Protein AF-A0AAV0DIS4-F1 (afdb_monomer)

Radius of gyration: 46.46 Å; Cα contacts (8 Å, |Δi|>4): 15; chains: 1; bounding box: 71×29×139 Å

pLDDT: mean 79.32, std 13.21, range [50.38, 96.12]

Sequence (113 aa):
MDAKSDDESDEDEDEDDMEALLAELGQIKKERADEKMRKERKQLEEDLKAKEAELLRGNPLINQPTSFNVKRRWDDDVVFKNQTRGETKAQKRFINDTIRNDFHRKFLHKYMK

Mean predicted aligned error: 18.57 Å

InterPro domains:
  IPR006973 Pre-mRNA-splicing factor Cwf15/Cwc15 [PF04889] (2-113)
  IPR006973 Pre-mRNA-splicing factor Cwf15/Cwc15 [PTHR12718] (2-113)

Structure (mmCIF, N/CA/C/O backbone):
data_AF-A0AAV0DIS4-F1
#
_entry.id   AF-A0AAV0DIS4-F1
#
loop_
_atom_site.group_PDB
_atom_site.id
_atom_site.type_symbol
_atom_site.label_atom_id
_atom_site.label_alt_id
_atom_site.label_comp_id
_atom_site.label_asym_id
_atom_site.label_entity_id
_atom_site.label_seq_id
_atom_site.pdbx_PDB_ins_code
_atom_site.Cartn_x
_atom_site.Cartn_y
_atom_site.Cartn_z
_atom_site.occupancy
_atom_site.B_iso_or_equiv
_atom_site.auth_seq_id
_atom_site.auth_comp_id
_atom_site.auth_asym_id
_atom_site.auth_atom_id
_atom_site.pdbx_PDB_model_num
ATOM 1 N N . MET A 1 1 ? -21.571 -9.384 113.617 1.00 50.53 1 MET A N 1
ATOM 2 C CA . MET A 1 1 ? -22.719 -8.775 112.930 1.00 50.53 1 MET A CA 1
ATOM 3 C C . MET A 1 1 ? -22.212 -8.233 111.608 1.00 50.53 1 MET A C 1
ATOM 5 O O . MET A 1 1 ? -21.114 -7.689 111.611 1.00 50.53 1 MET A O 1
ATOM 9 N N . ASP A 1 2 ? -23.018 -8.437 110.561 1.00 52.31 2 ASP A N 1
ATOM 10 C CA . ASP A 1 2 ? -23.012 -7.752 109.255 1.00 52.31 2 ASP A CA 1
ATOM 11 C C . ASP A 1 2 ? -21.930 -8.163 108.233 1.00 52.31 2 ASP A C 1
ATOM 13 O O . ASP A 1 2 ? -20.763 -8.282 108.580 1.00 52.31 2 ASP A O 1
ATOM 17 N N . ALA A 1 3 ? -22.202 -8.360 106.937 1.00 53.25 3 ALA A N 1
ATOM 18 C CA . ALA A 1 3 ? -23.437 -8.443 106.144 1.00 53.25 3 ALA A CA 1
ATOM 19 C C . ALA A 1 3 ? -23.056 -8.763 104.677 1.00 53.25 3 ALA A C 1
ATOM 21 O O . ALA A 1 3 ? -22.024 -8.266 104.243 1.00 53.25 3 ALA A O 1
ATOM 22 N N . LYS A 1 4 ? -23.965 -9.443 103.941 1.00 57.25 4 LYS A N 1
ATOM 23 C CA . LYS A 1 4 ? -24.217 -9.371 102.470 1.00 57.25 4 LYS A CA 1
ATOM 24 C C . LYS A 1 4 ? -23.034 -9.770 101.547 1.00 57.25 4 LYS A C 1
ATOM 26 O O . LYS A 1 4 ? -21.896 -9.437 101.802 1.00 57.25 4 LYS A O 1
ATOM 31 N N . SER A 1 5 ? -23.185 -10.443 100.416 1.00 50.38 5 SER A N 1
ATOM 32 C CA . SER A 1 5 ? -24.290 -10.541 99.473 1.00 50.38 5 SER A CA 1
ATOM 33 C C . SER A 1 5 ? -24.030 -11.796 98.646 1.00 50.38 5 SER A C 1
ATOM 35 O O . SER A 1 5 ? -23.020 -11.868 97.954 1.00 50.38 5 SER A O 1
ATOM 37 N N . ASP A 1 6 ? -24.913 -12.771 98.789 1.00 56.56 6 ASP A N 1
ATOM 38 C CA . ASP A 1 6 ? -25.074 -13.886 97.867 1.00 56.56 6 ASP A CA 1
ATOM 39 C C . ASP A 1 6 ? -25.966 -13.326 96.754 1.00 56.56 6 ASP A C 1
ATOM 41 O O . ASP A 1 6 ? -27.148 -13.073 96.985 1.00 56.56 6 ASP A O 1
ATOM 45 N N . ASP A 1 7 ? -25.354 -12.927 95.640 1.00 57.25 7 ASP A N 1
ATOM 46 C CA . ASP A 1 7 ? -26.048 -12.514 94.414 1.00 57.25 7 ASP A CA 1
ATOM 47 C C . ASP A 1 7 ? -25.808 -13.614 93.380 1.00 57.25 7 ASP A C 1
ATOM 49 O O . ASP A 1 7 ? -25.120 -13.433 92.379 1.00 57.25 7 ASP A O 1
ATOM 53 N N . GLU A 1 8 ? -26.311 -14.807 93.694 1.00 58.38 8 GLU A N 1
ATOM 54 C CA . GLU A 1 8 ? -26.629 -15.792 92.670 1.00 58.38 8 GLU A CA 1
ATOM 55 C C . GLU A 1 8 ? -27.875 -15.245 91.966 1.00 58.38 8 GLU A C 1
ATOM 57 O O . GLU A 1 8 ? -29.008 -15.475 92.390 1.00 58.38 8 GLU A O 1
ATOM 62 N N . SER A 1 9 ? -27.647 -14.393 90.961 1.00 54.88 9 SER A N 1
ATOM 63 C CA . SER A 1 9 ? -28.671 -14.074 89.971 1.00 54.88 9 SER A CA 1
ATOM 64 C C . SER A 1 9 ? -29.002 -15.380 89.259 1.00 54.88 9 SER A C 1
ATOM 66 O O . SER A 1 9 ? -28.299 -15.787 88.336 1.00 54.88 9 SER A O 1
ATOM 68 N N . ASP A 1 10 ? -30.031 -16.048 89.771 1.00 55.88 10 ASP A N 1
ATOM 69 C CA . ASP A 1 10 ? -30.795 -17.082 89.087 1.00 55.88 10 ASP A CA 1
ATOM 70 C C . ASP A 1 10 ? -31.329 -16.422 87.809 1.00 55.88 10 ASP A C 1
ATOM 72 O O . ASP A 1 10 ? -32.329 -15.698 87.810 1.00 55.88 10 ASP A O 1
ATOM 76 N N . GLU A 1 11 ? -30.563 -16.553 86.726 1.00 58.28 11 GLU A N 1
ATOM 77 C CA . GLU A 1 11 ? -31.024 -16.302 85.366 1.00 58.28 11 GLU A CA 1
ATOM 78 C C . GLU A 1 11 ? -32.014 -17.422 85.026 1.00 58.28 11 GLU A C 1
ATOM 80 O O . GLU A 1 11 ? -31.718 -18.331 84.253 1.00 58.28 11 GLU A O 1
ATOM 85 N N . ASP A 1 12 ? -33.198 -17.353 85.640 1.00 57.91 12 ASP A N 1
ATOM 86 C CA . ASP A 1 12 ? -34.408 -18.027 85.179 1.00 57.91 12 ASP A CA 1
ATOM 87 C C . ASP A 1 12 ? -34.817 -17.358 83.855 1.00 57.91 12 ASP A C 1
ATOM 89 O O . ASP A 1 12 ? -35.735 -16.542 83.770 1.00 57.91 12 ASP A O 1
ATOM 93 N N . GLU A 1 13 ? -34.030 -17.623 82.813 1.00 56.28 13 GLU A N 1
ATOM 94 C CA . GLU A 1 13 ? -34.373 -17.335 81.430 1.00 56.28 13 GLU A CA 1
ATOM 95 C C . GLU A 1 13 ? -35.464 -18.347 81.061 1.00 56.28 13 GLU A C 1
ATOM 97 O O . GLU A 1 13 ? -35.176 -19.515 80.792 1.00 56.28 13 GLU A O 1
ATOM 102 N N . ASP A 1 14 ? -36.727 -17.919 81.168 1.00 58.31 14 ASP A N 1
ATOM 103 C CA . ASP A 1 14 ? -37.906 -18.742 80.899 1.00 58.31 14 ASP A CA 1
ATOM 104 C C . ASP A 1 14 ? -37.713 -19.502 79.571 1.00 58.31 14 ASP A C 1
ATOM 106 O O . ASP A 1 14 ? -37.594 -18.910 78.497 1.00 58.31 14 ASP A O 1
ATOM 110 N N . GLU A 1 15 ? -37.649 -20.834 79.641 1.00 59.38 15 GLU A N 1
ATOM 111 C CA . GLU A 1 15 ? -37.301 -21.726 78.520 1.00 59.38 15 GLU A CA 1
ATOM 112 C C . GLU A 1 15 ? -38.234 -21.522 77.299 1.00 59.38 15 GLU A C 1
ATOM 114 O O . GLU A 1 15 ? -37.820 -21.674 76.145 1.00 59.38 15 GLU A O 1
ATOM 119 N N . ASP A 1 16 ? -39.464 -21.054 77.550 1.00 62.47 16 ASP A N 1
ATOM 120 C CA . ASP A 1 16 ? -40.460 -20.657 76.547 1.00 62.47 16 ASP A CA 1
ATOM 121 C C . ASP A 1 16 ? -40.075 -19.371 75.770 1.00 62.47 16 ASP A C 1
ATOM 123 O O . ASP A 1 16 ? -40.326 -19.278 74.561 1.00 62.47 16 ASP A O 1
ATOM 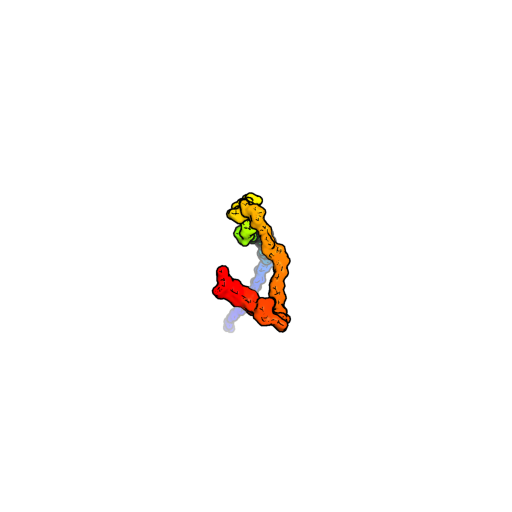127 N N . ASP A 1 17 ? -39.428 -18.389 76.411 1.00 64.31 17 ASP A N 1
ATOM 128 C CA . ASP A 1 17 ? -38.995 -17.132 75.776 1.00 64.31 17 ASP A CA 1
ATOM 129 C C . ASP A 1 17 ? -37.770 -17.356 74.864 1.00 64.31 17 ASP A C 1
ATOM 131 O O . ASP A 1 17 ? -37.665 -16.770 73.776 1.00 64.31 17 ASP A O 1
ATOM 135 N N . MET A 1 18 ? -36.870 -18.269 75.247 1.00 70.44 18 MET A N 1
ATOM 136 C CA . MET A 1 18 ? -35.720 -18.674 74.429 1.00 70.44 18 MET A CA 1
ATOM 137 C C . MET A 1 18 ? -36.160 -19.422 73.157 1.00 70.44 18 MET A C 1
ATOM 139 O O . MET A 1 18 ? -35.625 -19.189 72.062 1.00 70.44 18 MET A O 1
ATOM 143 N N . GLU A 1 19 ? -37.159 -20.302 73.269 1.00 74.31 19 GLU A N 1
ATOM 144 C CA . GLU A 1 19 ? -37.691 -21.061 72.135 1.00 74.31 19 GLU A CA 1
ATOM 145 C C . GLU A 1 19 ? -38.462 -20.162 71.151 1.00 74.31 19 GLU A C 1
ATOM 147 O O . GLU A 1 19 ? -38.295 -20.286 69.927 1.00 74.31 19 GLU A O 1
ATOM 152 N N . ALA A 1 20 ? -39.213 -19.177 71.658 1.00 77.69 20 ALA A N 1
ATOM 153 C CA . ALA A 1 20 ? -39.877 -18.166 70.836 1.00 77.69 20 ALA A CA 1
ATOM 154 C C . ALA A 1 20 ? -38.876 -17.350 69.993 1.00 77.69 20 ALA A C 1
ATOM 156 O O . ALA A 1 20 ? -39.073 -17.164 68.784 1.00 77.69 20 ALA A O 1
ATOM 157 N N . LEU A 1 21 ? -37.754 -16.934 70.591 1.00 75.12 21 LEU A N 1
ATOM 158 C CA . LEU A 1 21 ? -36.714 -16.153 69.916 1.00 75.12 21 LEU A CA 1
ATOM 159 C C . LEU A 1 21 ? -35.981 -16.959 68.822 1.00 75.12 21 LEU A C 1
ATOM 161 O O . LEU A 1 21 ? -35.663 -16.434 67.746 1.00 75.12 21 LEU A O 1
ATOM 165 N N . LEU A 1 22 ? -35.737 -18.254 69.052 1.00 80.62 22 LEU A N 1
ATOM 166 C CA . LEU A 1 22 ? -35.131 -19.155 68.062 1.00 80.62 22 LEU A CA 1
ATOM 167 C C . LEU A 1 22 ? -36.058 -19.409 66.862 1.00 80.62 22 LEU A C 1
ATOM 169 O O . LEU A 1 22 ? -35.584 -19.452 65.717 1.00 80.62 22 LEU A O 1
ATOM 173 N N . ALA A 1 23 ? -37.367 -19.530 67.094 1.00 81.81 23 ALA A N 1
ATOM 174 C CA . ALA A 1 23 ? -38.364 -19.690 66.037 1.00 81.81 23 ALA A CA 1
ATOM 175 C C . ALA A 1 23 ? -38.481 -18.434 65.154 1.00 81.81 23 ALA A C 1
ATOM 177 O O . ALA A 1 23 ? -38.515 -18.544 63.920 1.00 81.81 23 ALA A O 1
ATOM 178 N N . GLU A 1 24 ? -38.463 -17.243 65.759 1.00 79.75 24 GLU A N 1
ATOM 179 C CA . GLU A 1 24 ? -38.484 -15.966 65.038 1.00 79.75 24 GLU A CA 1
ATOM 180 C C . GLU A 1 24 ? -37.207 -15.770 64.200 1.00 79.75 24 GLU A C 1
ATOM 182 O O . GLU A 1 24 ? -37.275 -15.473 63.002 1.00 79.75 24 GLU A O 1
ATOM 187 N N . LEU A 1 25 ? -36.026 -16.060 64.762 1.00 82.06 25 LEU A N 1
ATOM 188 C CA . LEU A 1 25 ? -34.761 -16.050 64.013 1.00 82.06 25 LEU A CA 1
ATOM 189 C C . LEU A 1 25 ? -34.762 -17.041 62.841 1.00 82.06 25 LEU A C 1
ATOM 191 O O . LEU A 1 25 ? -34.176 -16.758 61.788 1.00 82.06 25 LEU A O 1
ATOM 195 N N . GLY A 1 26 ? -35.406 -18.198 63.006 1.00 80.06 26 GLY A N 1
ATOM 196 C CA . GLY A 1 26 ? -35.599 -19.184 61.946 1.00 80.06 26 GLY A CA 1
ATOM 197 C C . GLY A 1 26 ? -36.441 -18.643 60.788 1.00 80.06 26 GLY A C 1
ATOM 198 O O . GLY A 1 26 ? -36.053 -18.789 59.623 1.00 80.06 26 GLY A O 1
ATOM 199 N N . GLN A 1 27 ? -37.549 -17.963 61.092 1.00 80.94 27 GLN A N 1
ATOM 200 C CA . GLN A 1 27 ? -38.394 -17.316 60.083 1.00 80.94 27 GLN A CA 1
ATOM 201 C C . GLN A 1 27 ? -37.651 -16.190 59.354 1.00 80.94 27 GLN A C 1
ATOM 203 O O . GLN A 1 27 ? -37.626 -16.183 58.122 1.00 80.94 27 GLN A O 1
ATOM 208 N N . ILE A 1 28 ? -36.945 -15.321 60.086 1.00 82.25 28 ILE A N 1
ATOM 209 C CA . ILE A 1 28 ? -36.161 -14.216 59.509 1.00 82.25 28 ILE A CA 1
ATOM 210 C C . ILE A 1 28 ? -35.054 -14.743 58.583 1.00 82.25 28 ILE A C 1
ATOM 212 O O . ILE A 1 28 ? -34.820 -14.200 57.499 1.00 82.25 28 ILE A O 1
ATOM 216 N N . LYS A 1 29 ? -34.354 -15.816 58.977 1.00 84.44 29 LYS A N 1
ATOM 217 C CA . LYS A 1 29 ? -33.315 -16.438 58.138 1.00 84.44 29 LYS A CA 1
ATOM 218 C C . LYS A 1 29 ? -33.896 -17.027 56.855 1.00 84.44 29 LYS A C 1
ATOM 220 O O . LYS A 1 29 ? -33.273 -16.886 55.802 1.00 84.44 29 LYS A O 1
ATOM 225 N N . LYS A 1 30 ? -35.069 -17.661 56.931 1.00 87.56 30 LYS A N 1
ATOM 226 C CA . LYS A 1 30 ? -35.749 -18.249 55.772 1.00 87.56 30 LYS A CA 1
ATOM 227 C C . LYS A 1 30 ? -36.212 -17.174 54.787 1.00 87.56 30 LYS A C 1
ATOM 229 O O . LYS A 1 30 ? -35.890 -17.260 53.606 1.00 87.56 30 LYS A O 1
ATOM 234 N N . GLU A 1 31 ? -36.866 -16.124 55.277 1.00 83.88 31 GLU A N 1
ATOM 235 C CA . GLU A 1 31 ? -37.326 -15.008 54.444 1.00 83.88 31 GLU A CA 1
ATOM 236 C C . GLU A 1 31 ? -36.154 -14.291 53.754 1.00 83.88 31 GLU A C 1
ATOM 238 O O . GLU A 1 31 ? -36.178 -14.043 52.545 1.00 83.88 31 GLU A O 1
ATOM 243 N N . ARG A 1 32 ? -35.065 -14.041 54.492 1.00 83.69 32 ARG A N 1
ATOM 244 C CA . ARG A 1 32 ? -33.858 -13.409 53.944 1.00 83.69 32 ARG A CA 1
ATOM 245 C C . ARG A 1 32 ? -33.155 -14.287 52.903 1.00 83.69 32 ARG A C 1
ATOM 247 O O . ARG A 1 32 ? -32.580 -13.752 51.953 1.00 83.69 32 ARG A O 1
ATOM 254 N N . ALA A 1 33 ? -33.177 -15.611 53.062 1.00 86.12 33 ALA A N 1
ATOM 255 C CA . ALA A 1 33 ? -32.621 -16.536 52.075 1.00 86.12 33 ALA A CA 1
ATOM 256 C C . ALA A 1 33 ? -33.418 -16.503 50.759 1.00 86.12 33 ALA A C 1
ATOM 258 O O . ALA A 1 33 ? -32.818 -16.409 49.685 1.00 86.12 33 ALA A O 1
ATOM 259 N N . ASP A 1 34 ? -34.750 -16.487 50.840 1.00 84.75 34 ASP A N 1
ATOM 260 C CA . ASP A 1 34 ? -35.632 -16.423 49.671 1.00 84.75 34 ASP A CA 1
ATOM 261 C C . ASP A 1 34 ? -35.516 -15.077 48.936 1.00 84.75 34 ASP A C 1
ATOM 263 O O . ASP A 1 34 ? -35.432 -15.026 47.701 1.00 84.75 34 ASP A O 1
ATOM 267 N N . GLU A 1 35 ? -35.432 -13.966 49.674 1.00 84.94 35 GLU A N 1
ATOM 268 C CA . GLU A 1 35 ? -35.235 -12.644 49.079 1.00 84.94 35 GLU A CA 1
ATOM 269 C C . GLU A 1 35 ? -33.858 -12.514 48.410 1.00 84.94 35 GLU A C 1
ATOM 271 O O . GLU A 1 35 ? -33.757 -11.993 47.291 1.00 84.94 35 GLU A O 1
ATOM 276 N N . LYS A 1 36 ? -32.805 -13.043 49.048 1.00 87.69 36 LYS A N 1
ATOM 277 C CA . LYS A 1 36 ? -31.450 -13.074 48.486 1.00 87.69 36 LYS A CA 1
ATOM 278 C C . LYS A 1 36 ? -31.406 -13.885 47.191 1.00 87.69 36 LYS A C 1
ATOM 280 O O . LYS A 1 36 ? -30.913 -13.370 46.191 1.00 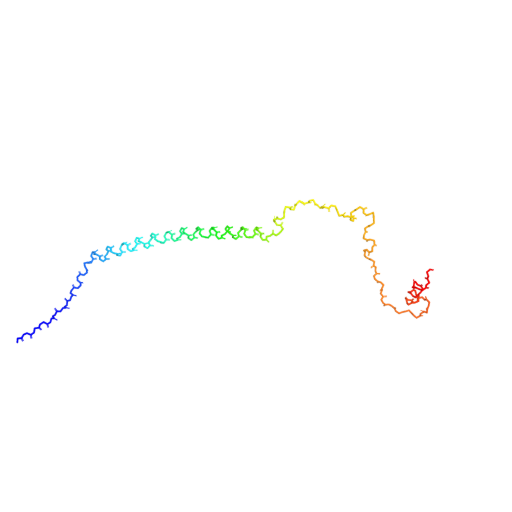87.69 36 LYS A O 1
ATOM 285 N N . MET A 1 37 ? -32.009 -15.073 47.164 1.00 83.44 37 MET A N 1
ATOM 286 C CA . MET A 1 37 ? -32.125 -15.901 45.955 1.00 83.44 37 MET A CA 1
ATOM 287 C C . MET A 1 37 ? -32.848 -15.162 44.820 1.00 83.44 37 MET A C 1
ATOM 289 O O . MET A 1 37 ? -32.415 -15.178 43.665 1.00 83.44 37 MET A O 1
ATOM 293 N N . ARG A 1 38 ? -33.939 -14.451 45.135 1.00 86.50 38 ARG A N 1
ATOM 294 C CA . ARG A 1 38 ? -34.680 -13.663 44.139 1.00 86.50 38 ARG A CA 1
ATOM 295 C C . ARG A 1 38 ? -33.857 -12.490 43.604 1.00 86.50 38 ARG A C 1
ATOM 297 O O . ARG A 1 38 ? -33.958 -12.173 42.417 1.00 86.50 38 ARG A O 1
ATOM 304 N N . LYS A 1 39 ? -33.072 -11.836 44.461 1.00 88.62 39 LYS A N 1
ATOM 305 C CA . LYS A 1 39 ? -32.206 -10.710 44.091 1.00 88.62 39 LYS A CA 1
ATOM 306 C C . LYS A 1 39 ? -31.011 -11.164 43.256 1.00 88.62 39 LYS A C 1
ATOM 308 O O . LYS A 1 39 ? -30.747 -10.546 42.232 1.00 88.62 39 LYS A O 1
ATOM 313 N N . GLU A 1 40 ? -30.358 -12.260 43.632 1.00 89.31 40 GLU A N 1
ATOM 314 C CA . GLU A 1 40 ? -29.245 -12.848 42.876 1.00 89.31 40 GLU A CA 1
ATOM 315 C C . GLU A 1 40 ? -29.684 -13.264 41.470 1.00 89.31 40 GLU A C 1
ATOM 317 O O . GLU A 1 40 ? -28.997 -12.961 40.498 1.00 89.31 40 GLU A O 1
ATOM 322 N N . ARG A 1 41 ? -30.879 -13.856 41.328 1.00 86.38 41 ARG A N 1
ATOM 323 C CA . ARG A 1 41 ? -31.425 -14.199 40.007 1.00 86.38 41 ARG A CA 1
ATOM 324 C C . ARG A 1 41 ? -31.631 -12.969 39.119 1.00 86.38 41 ARG A C 1
ATOM 326 O O . ARG A 1 41 ? -31.327 -13.024 37.933 1.00 86.38 41 ARG A O 1
ATOM 333 N N . LYS A 1 42 ? -32.141 -11.870 39.687 1.00 89.56 42 LYS A N 1
ATOM 334 C CA . LYS A 1 42 ? -32.332 -10.605 38.959 1.00 89.56 42 LYS A CA 1
ATOM 335 C C . LYS A 1 42 ? -31.002 -9.958 38.575 1.00 89.56 42 LYS A C 1
ATOM 337 O O . LYS A 1 42 ? -30.858 -9.530 37.440 1.00 89.56 42 LYS A O 1
ATOM 342 N N . GLN A 1 43 ? -30.031 -9.934 39.488 1.00 90.69 43 GLN A N 1
ATOM 343 C CA . GLN A 1 43 ? -28.696 -9.396 39.209 1.00 90.69 43 GLN A CA 1
ATOM 344 C C . GLN A 1 43 ? -27.992 -10.185 38.106 1.00 90.69 43 GLN A C 1
ATOM 346 O O . GLN A 1 43 ? -27.432 -9.589 37.196 1.00 90.69 43 GLN A O 1
ATOM 351 N N . LEU A 1 44 ? -28.092 -11.517 38.127 1.00 89.81 44 LEU A N 1
ATOM 352 C CA . LEU A 1 44 ? -27.535 -12.354 37.068 1.00 89.81 44 LEU A CA 1
ATOM 353 C C . LEU A 1 44 ? -28.162 -12.031 35.701 1.00 89.81 44 LEU A C 1
ATOM 355 O O . LEU A 1 44 ? -27.455 -11.964 34.700 1.00 89.81 44 LEU A O 1
ATOM 359 N N . GLU A 1 45 ? -29.480 -11.829 35.651 1.00 89.44 45 GLU A N 1
ATOM 360 C CA . GLU A 1 45 ? -30.193 -11.465 34.422 1.00 89.44 45 GLU A CA 1
ATOM 361 C C . GLU A 1 45 ? -29.775 -10.078 33.905 1.00 89.44 45 GLU A C 1
ATOM 363 O O . GLU A 1 45 ? -29.515 -9.915 32.712 1.00 89.44 45 GLU A O 1
ATOM 368 N N . GLU A 1 46 ? -29.645 -9.096 34.799 1.00 89.88 46 GLU A N 1
ATOM 369 C CA . GLU A 1 46 ? -29.155 -7.752 34.473 1.00 89.88 46 GLU A CA 1
ATOM 370 C C . GLU A 1 46 ? -27.706 -7.782 33.962 1.00 89.88 46 GLU A C 1
ATOM 372 O O . GLU A 1 46 ? -27.411 -7.180 32.927 1.00 89.88 46 GLU A O 1
ATOM 377 N N . ASP A 1 47 ? -26.826 -8.545 34.614 1.00 89.06 47 ASP A N 1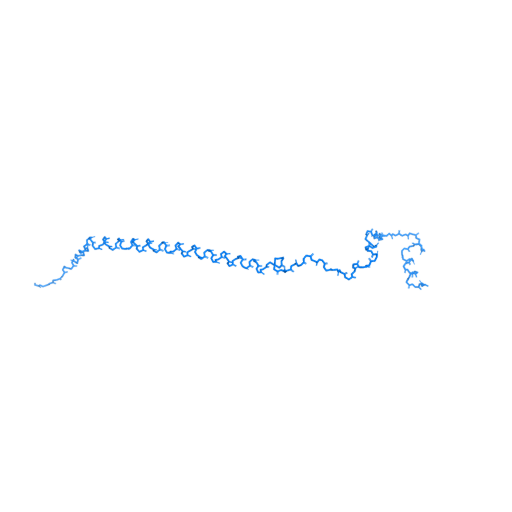
ATOM 378 C CA . ASP A 1 47 ? -25.425 -8.714 34.220 1.00 89.06 47 ASP A CA 1
ATOM 379 C C . ASP A 1 47 ? -25.288 -9.409 32.861 1.00 89.06 47 ASP A C 1
ATOM 381 O O . ASP A 1 47 ? -24.445 -9.033 32.042 1.00 89.06 47 ASP A O 1
ATOM 385 N N . LEU A 1 48 ? -26.107 -10.432 32.595 1.00 85.12 48 LEU A N 1
ATOM 386 C CA . LEU A 1 48 ? -26.130 -11.113 31.300 1.00 85.12 48 LEU A CA 1
ATOM 387 C C . LEU A 1 48 ? -26.607 -10.173 30.194 1.00 85.12 48 LEU A C 1
ATOM 389 O O . LEU A 1 48 ? -25.978 -10.105 29.137 1.00 85.12 48 LE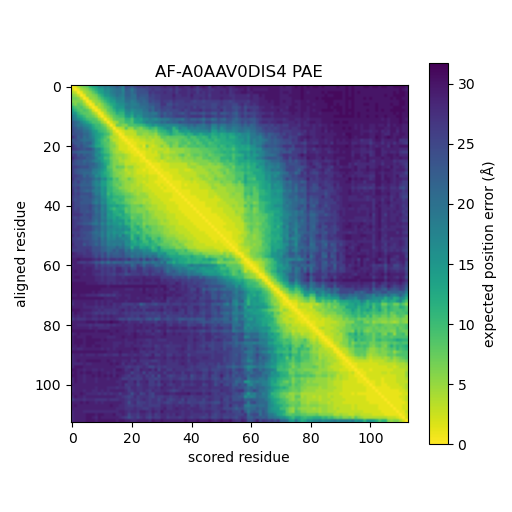U A O 1
ATOM 393 N N . LYS A 1 49 ? -27.658 -9.394 30.456 1.00 88.06 49 LYS A N 1
ATOM 394 C CA . LYS A 1 49 ? -28.177 -8.403 29.510 1.00 88.06 49 LYS A CA 1
ATOM 395 C C . LYS A 1 49 ? -27.176 -7.277 29.246 1.00 88.06 49 LYS A C 1
ATOM 397 O O . LYS A 1 49 ? -27.040 -6.829 28.108 1.00 88.06 49 LYS A O 1
ATOM 402 N N . ALA A 1 50 ? -26.447 -6.832 30.269 1.00 87.81 50 ALA A N 1
ATOM 403 C CA . ALA A 1 50 ? -25.386 -5.840 30.124 1.00 87.81 50 ALA A CA 1
ATOM 404 C C . ALA A 1 50 ? -24.230 -6.374 29.263 1.00 87.81 50 ALA A C 1
ATOM 406 O O . ALA A 1 50 ? -23.796 -5.6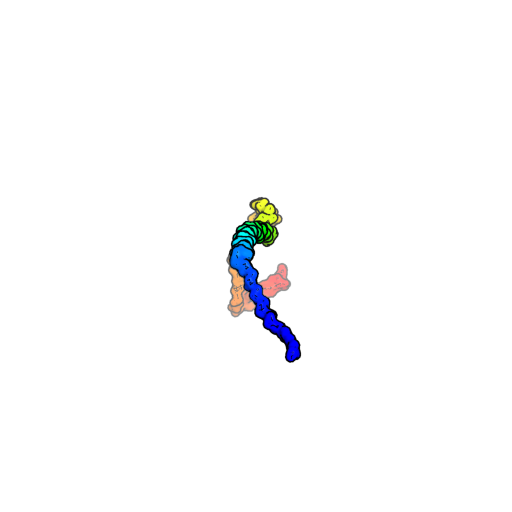92 28.333 1.00 87.81 50 ALA A O 1
ATOM 407 N N . LYS A 1 51 ? -23.792 -7.618 29.505 1.00 84.50 51 LYS A N 1
ATOM 408 C CA . LYS A 1 51 ? -22.768 -8.293 28.689 1.00 84.50 51 LYS A CA 1
ATOM 409 C C . LYS A 1 51 ? -23.207 -8.467 27.239 1.00 84.50 51 LYS A C 1
ATOM 411 O O . LYS A 1 51 ? -22.402 -8.262 26.335 1.00 84.50 51 LYS A O 1
ATOM 416 N N . GLU A 1 52 ? -24.469 -8.818 27.000 1.00 81.94 52 GLU A N 1
ATOM 417 C CA . GLU A 1 52 ? -25.019 -8.934 25.647 1.00 81.94 52 GLU A CA 1
ATOM 418 C C . GLU A 1 52 ? -25.033 -7.577 24.928 1.00 81.94 52 GLU A C 1
ATOM 420 O O . GLU A 1 52 ? -24.593 -7.480 23.783 1.00 81.94 52 GLU A O 1
ATOM 425 N N . ALA A 1 53 ? -25.461 -6.510 25.609 1.00 82.00 53 ALA A N 1
ATOM 426 C CA . ALA A 1 53 ? -25.459 -5.160 25.052 1.00 82.00 53 ALA A CA 1
ATOM 427 C C . ALA A 1 53 ? -24.039 -4.650 24.750 1.00 82.00 53 ALA A C 1
ATOM 429 O O . ALA A 1 53 ? -23.823 -3.993 23.729 1.00 82.00 53 ALA A O 1
ATOM 430 N N . GLU A 1 54 ? -23.061 -4.960 25.604 1.00 80.31 54 GLU A N 1
ATOM 431 C CA . GLU A 1 54 ? -21.655 -4.615 25.386 1.00 80.31 54 GLU A CA 1
ATOM 432 C C . GLU A 1 54 ? -21.045 -5.407 24.224 1.00 80.31 54 GLU A C 1
ATOM 434 O O . GLU A 1 54 ? -20.392 -4.818 23.361 1.00 80.31 54 GLU A O 1
ATOM 439 N N . LEU A 1 55 ? -21.318 -6.712 24.142 1.00 75.69 55 LEU A N 1
ATOM 440 C CA . LEU A 1 55 ? -20.893 -7.561 23.028 1.00 75.69 55 LEU A CA 1
ATOM 441 C C . LEU A 1 55 ? -21.477 -7.065 21.701 1.00 75.69 55 LEU A C 1
ATOM 443 O O . LEU A 1 55 ? -20.762 -6.972 20.699 1.00 75.69 55 LEU A O 1
ATOM 447 N N . LEU A 1 56 ? -22.763 -6.707 21.706 1.00 72.75 56 LEU A N 1
ATOM 448 C CA . LEU A 1 56 ? -23.432 -6.156 20.541 1.00 72.75 56 LEU A CA 1
ATOM 449 C C . LEU A 1 56 ? -22.809 -4.813 20.161 1.00 72.75 56 LEU A C 1
ATOM 451 O O . LEU A 1 56 ? -22.459 -4.634 19.003 1.00 72.75 56 LEU A O 1
ATOM 455 N N . ARG A 1 57 ? -22.570 -3.903 21.118 1.00 74.75 57 ARG A N 1
ATOM 456 C CA . ARG A 1 57 ? -21.951 -2.581 20.891 1.00 74.75 57 ARG A CA 1
ATOM 457 C C . ARG A 1 57 ? -20.500 -2.662 20.393 1.00 74.75 57 ARG A C 1
ATOM 459 O O . ARG A 1 57 ? -20.097 -1.859 19.552 1.00 74.75 57 ARG A O 1
ATOM 466 N N . GLY A 1 58 ? -19.725 -3.607 20.915 1.00 72.81 58 GLY A N 1
ATOM 467 C CA . GLY A 1 58 ? -18.293 -3.748 20.660 1.00 72.81 58 GLY A CA 1
ATOM 468 C C . GLY A 1 58 ? -17.939 -4.457 19.353 1.00 72.81 58 GLY A C 1
ATOM 469 O O . GLY A 1 58 ? -16.786 -4.384 18.938 1.00 72.81 58 GLY A O 1
ATOM 470 N N . ASN A 1 59 ? -18.894 -5.120 18.687 1.00 69.38 59 ASN A N 1
ATOM 471 C CA . ASN A 1 59 ? -18.630 -5.845 17.447 1.00 69.38 59 ASN A CA 1
ATOM 472 C C . ASN A 1 59 ? -18.895 -4.971 16.198 1.00 69.38 59 ASN A C 1
ATOM 474 O O . ASN A 1 59 ? -20.047 -4.837 15.765 1.00 69.38 59 ASN A O 1
ATOM 478 N N . PRO A 1 60 ? -17.851 -4.411 15.554 1.00 70.31 60 PRO A N 1
ATOM 479 C CA . PRO A 1 60 ? -18.010 -3.583 14.359 1.00 70.31 60 PRO A CA 1
ATOM 480 C C . PRO A 1 60 ? -18.534 -4.366 13.145 1.00 70.31 60 PRO A C 1
ATOM 482 O O . PRO A 1 60 ? -19.005 -3.746 12.196 1.00 70.31 60 PRO A O 1
ATOM 485 N N . LEU A 1 61 ? -18.476 -5.704 13.161 1.00 63.44 61 LEU A N 1
ATOM 486 C CA . LEU A 1 61 ? -19.021 -6.559 12.103 1.00 63.44 61 LEU A CA 1
ATOM 487 C C . LEU A 1 61 ? -20.555 -6.654 12.163 1.00 63.44 61 LEU A C 1
ATOM 489 O O . LEU A 1 61 ? -21.190 -6.834 11.129 1.00 63.44 61 LEU A O 1
ATOM 493 N N . ILE A 1 62 ? -21.139 -6.533 13.361 1.00 65.50 62 ILE A N 1
ATOM 494 C CA . ILE A 1 62 ? -22.589 -6.641 13.593 1.00 65.50 62 ILE A CA 1
ATOM 495 C C . ILE A 1 62 ? -23.259 -5.257 13.588 1.00 65.50 62 ILE A C 1
ATOM 497 O O . ILE A 1 62 ? -24.370 -5.117 13.087 1.00 65.50 62 ILE A O 1
ATOM 501 N N . ASN A 1 63 ? -22.578 -4.219 14.087 1.00 58.56 63 ASN A N 1
ATOM 502 C CA . ASN A 1 63 ? -23.146 -2.867 14.206 1.00 58.56 63 ASN A CA 1
ATOM 503 C C . ASN A 1 63 ? -23.014 -1.981 12.975 1.00 58.56 63 ASN A C 1
ATOM 505 O O . ASN A 1 63 ? -23.562 -0.877 12.949 1.00 58.56 63 ASN A O 1
ATOM 509 N N . GLN A 1 64 ? -22.271 -2.409 11.962 1.00 63.50 64 GLN A N 1
ATOM 510 C CA . GLN A 1 64 ? -22.356 -1.728 10.685 1.00 63.50 64 GLN A CA 1
ATOM 511 C C . GLN A 1 64 ? -23.636 -2.203 9.994 1.00 63.50 64 GLN A C 1
ATOM 513 O O . GLN A 1 64 ? -23.784 -3.412 9.806 1.00 63.50 64 GLN A O 1
ATOM 518 N N . PRO A 1 65 ? -24.539 -1.301 9.554 1.00 60.62 65 PRO A N 1
ATOM 519 C CA . PRO A 1 65 ? -25.509 -1.644 8.528 1.00 60.62 65 PRO A CA 1
ATOM 520 C C . PRO A 1 65 ? -24.708 -1.929 7.256 1.00 60.62 65 PRO A C 1
ATOM 522 O O . PRO A 1 65 ? -24.523 -1.068 6.392 1.00 60.62 65 PRO A O 1
ATOM 525 N N . THR A 1 66 ? -24.150 -3.136 7.174 1.00 57.28 66 THR A N 1
ATOM 526 C CA . THR A 1 66 ? -23.488 -3.666 5.996 1.00 57.28 66 THR A CA 1
ATOM 527 C C . THR A 1 66 ? -24.595 -3.891 4.986 1.00 57.28 66 THR A C 1
ATOM 529 O O . THR A 1 66 ? -25.156 -4.967 4.814 1.00 57.28 66 THR A O 1
ATOM 532 N N . SER A 1 67 ? -24.946 -2.807 4.302 1.00 59.91 67 SER A N 1
ATOM 533 C CA . SER A 1 67 ? -25.487 -2.918 2.965 1.00 59.91 67 SER A CA 1
ATOM 534 C C . SER A 1 67 ? -24.485 -3.808 2.233 1.00 59.91 67 SER A C 1
ATOM 536 O O . SER A 1 67 ? -23.390 -3.351 1.916 1.00 59.91 67 SER A O 1
ATOM 538 N N . PHE A 1 68 ? -24.823 -5.075 1.990 1.00 59.41 68 PHE A N 1
ATOM 539 C CA . PHE A 1 68 ? -24.017 -6.042 1.225 1.00 59.41 68 PHE A CA 1
ATOM 540 C C . PHE A 1 68 ? -23.807 -5.610 -0.243 1.00 59.41 68 PHE A C 1
ATOM 542 O O . PHE A 1 68 ? -23.344 -6.373 -1.087 1.00 59.41 68 PHE A O 1
ATOM 549 N N . ASN A 1 69 ? -24.130 -4.358 -0.553 1.00 63.41 69 ASN A N 1
ATOM 550 C CA . ASN A 1 69 ? -23.822 -3.674 -1.783 1.00 63.41 69 ASN A CA 1
ATOM 551 C C . ASN A 1 69 ? -22.319 -3.405 -1.801 1.00 63.41 69 ASN A C 1
ATOM 553 O O . ASN A 1 69 ? -21.834 -2.415 -1.248 1.00 63.41 69 ASN A O 1
ATOM 557 N N . VAL A 1 70 ? -21.580 -4.297 -2.457 1.00 67.44 70 VAL A N 1
ATOM 558 C CA . VAL A 1 70 ? -20.204 -4.041 -2.880 1.00 67.44 70 VAL A CA 1
ATOM 559 C C . VAL A 1 70 ? -20.226 -2.751 -3.701 1.00 67.44 70 VAL A C 1
ATOM 561 O O . VAL A 1 70 ? -20.670 -2.735 -4.848 1.00 67.44 70 VAL A O 1
ATOM 564 N N . LYS A 1 71 ? -19.808 -1.634 -3.093 1.00 71.81 71 LYS A N 1
ATOM 565 C CA . LYS A 1 71 ? -19.680 -0.356 -3.797 1.00 71.81 71 LYS A CA 1
ATOM 566 C C . LYS A 1 71 ? -18.725 -0.567 -4.962 1.00 71.81 71 LYS A C 1
ATOM 568 O O . LYS A 1 71 ? -17.585 -0.993 -4.761 1.00 71.81 71 LYS A O 1
ATOM 573 N N . ARG A 1 72 ? -19.211 -0.270 -6.169 1.00 80.06 72 ARG A N 1
ATOM 574 C CA . ARG A 1 72 ? -18.431 -0.360 -7.398 1.00 80.06 72 ARG A CA 1
ATOM 575 C C . ARG A 1 72 ? -17.170 0.477 -7.224 1.00 80.06 72 ARG A C 1
ATOM 577 O O . ARG A 1 72 ? -17.238 1.672 -6.934 1.00 80.06 72 ARG A O 1
ATOM 584 N N . ARG A 1 73 ? -16.022 -0.184 -7.294 1.00 79.44 73 ARG A N 1
ATOM 585 C CA . ARG A 1 73 ? -14.729 0.456 -7.080 1.00 79.44 73 ARG A CA 1
ATOM 586 C C . ARG A 1 73 ? -14.379 1.276 -8.324 1.00 79.44 73 ARG A C 1
ATOM 588 O O . ARG A 1 73 ? -14.793 0.939 -9.427 1.00 79.44 73 ARG A O 1
ATOM 595 N N . TRP A 1 74 ? -13.624 2.356 -8.159 1.00 86.44 74 TRP A N 1
ATOM 596 C CA . TRP A 1 74 ? -13.218 3.228 -9.273 1.00 86.44 74 TRP A CA 1
ATOM 597 C C . TRP A 1 74 ? -12.424 2.482 -10.358 1.00 86.44 74 TRP A C 1
ATOM 599 O O . TRP A 1 74 ? -12.420 2.878 -11.518 1.00 86.44 74 TRP A O 1
ATOM 609 N N . ASP A 1 75 ? -11.759 1.396 -9.966 1.00 84.50 75 ASP A N 1
ATOM 610 C CA . ASP A 1 75 ? -10.972 0.541 -10.838 1.00 84.50 75 ASP A CA 1
ATOM 611 C C . ASP A 1 75 ? -11.851 -0.440 -11.626 1.00 84.50 75 ASP A C 1
ATOM 613 O O . ASP A 1 75 ? -11.356 -0.996 -12.598 1.00 84.50 75 ASP A O 1
ATOM 617 N N . ASP A 1 76 ? -13.124 -0.650 -11.266 1.00 83.50 76 ASP A N 1
ATOM 618 C CA . ASP A 1 76 ? -14.000 -1.713 -11.781 1.00 83.50 76 ASP A CA 1
ATOM 619 C C . ASP A 1 76 ? -14.221 -1.658 -13.305 1.00 83.50 76 ASP A C 1
ATOM 621 O O . ASP A 1 76 ? -14.216 -2.702 -13.945 1.00 83.50 76 ASP A O 1
ATOM 625 N N . ASP A 1 77 ? -14.265 -0.463 -13.902 1.00 87.50 77 ASP A N 1
ATOM 626 C CA . ASP A 1 77 ? -14.504 -0.240 -15.344 1.00 87.50 77 ASP A CA 1
ATOM 627 C C . ASP A 1 77 ? -13.257 -0.375 -16.246 1.00 87.50 77 ASP A C 1
ATOM 629 O O . ASP A 1 77 ? -13.281 -0.092 -17.442 1.00 87.50 77 ASP A O 1
ATOM 633 N N . VAL A 1 78 ? -12.112 -0.767 -15.685 1.00 89.44 78 VAL A N 1
ATOM 634 C CA . VAL A 1 78 ? -10.873 -0.906 -16.461 1.00 89.44 78 VAL A CA 1
ATOM 635 C C . VAL A 1 78 ? -10.867 -2.239 -17.217 1.00 89.44 78 VAL A C 1
ATOM 637 O O . VAL A 1 78 ? -10.848 -3.306 -16.611 1.00 89.44 78 VAL A O 1
ATOM 640 N N . VAL A 1 79 ? -10.794 -2.188 -18.549 1.00 89.19 79 VAL A N 1
ATOM 641 C CA . VAL A 1 79 ? -10.817 -3.370 -19.441 1.00 89.19 79 VAL A CA 1
ATOM 642 C C . VAL A 1 79 ? -9.623 -4.323 -19.278 1.00 89.19 79 VAL A C 1
ATOM 644 O O . VAL A 1 79 ? -9.703 -5.488 -19.658 1.00 89.19 79 VAL A O 1
ATOM 647 N N . PHE A 1 80 ? -8.520 -3.858 -18.684 1.00 89.81 80 PHE A N 1
ATOM 648 C CA . PHE A 1 80 ? -7.346 -4.677 -18.389 1.00 89.81 80 PHE A CA 1
ATOM 649 C C . PHE A 1 80 ? -7.119 -4.793 -16.883 1.00 89.81 80 PHE A C 1
ATOM 651 O O . PHE A 1 80 ? -6.810 -3.818 -16.201 1.00 89.81 80 PHE A O 1
ATOM 658 N N . LYS A 1 81 ? -7.219 -6.014 -16.362 1.00 90.19 81 LYS A N 1
ATOM 659 C CA . LYS A 1 81 ? -7.005 -6.323 -14.945 1.00 90.19 81 LYS A CA 1
ATOM 660 C C . LYS A 1 81 ? -5.770 -7.193 -14.780 1.00 90.19 81 LYS A C 1
ATOM 662 O O . LYS A 1 81 ? -5.549 -8.103 -15.572 1.00 90.19 81 LYS A O 1
ATOM 667 N N . ASN A 1 82 ? -4.990 -6.943 -13.727 1.00 88.25 82 ASN A N 1
ATOM 668 C CA . ASN A 1 82 ? -3.956 -7.869 -13.249 1.00 88.25 82 ASN A CA 1
ATOM 669 C C . ASN A 1 82 ? -2.927 -8.316 -14.317 1.00 88.25 82 ASN A C 1
ATOM 671 O O . ASN A 1 82 ? -2.445 -9.443 -14.250 1.00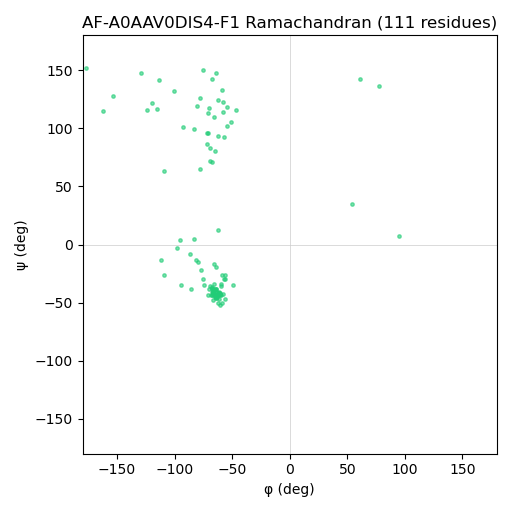 88.25 82 ASN A O 1
ATOM 675 N N . GLN A 1 83 ? -2.555 -7.445 -15.263 1.00 88.19 83 GLN A N 1
ATOM 676 C CA . GLN A 1 83 ? -1.663 -7.784 -16.390 1.00 88.19 83 GLN A CA 1
ATOM 677 C C . GLN A 1 83 ? -0.288 -8.329 -15.966 1.00 88.19 83 GLN A C 1
ATOM 679 O O . GLN A 1 83 ? 0.294 -9.145 -16.668 1.00 88.19 83 GLN A O 1
ATOM 684 N N . THR A 1 84 ? 0.218 -7.908 -14.805 1.00 86.50 84 THR A N 1
ATOM 685 C CA . THR A 1 84 ? 1.515 -8.339 -14.255 1.00 86.50 84 THR A CA 1
ATOM 686 C C . THR A 1 84 ? 1.392 -9.497 -13.261 1.00 86.50 84 THR A C 1
ATOM 688 O O . THR A 1 84 ? 2.374 -9.909 -12.635 1.00 86.50 84 THR A O 1
ATOM 691 N N . ARG A 1 85 ? 0.183 -10.044 -13.058 1.00 87.75 85 ARG A N 1
ATOM 692 C CA . ARG A 1 85 ? -0.026 -11.127 -12.093 1.00 87.75 85 ARG A CA 1
ATOM 693 C C . ARG A 1 85 ? 0.612 -12.410 -12.616 1.00 87.75 85 ARG A C 1
ATOM 695 O O . ARG A 1 85 ? 0.131 -12.999 -13.574 1.00 87.75 85 ARG A O 1
ATOM 702 N N . GLY A 1 86 ? 1.657 -12.859 -11.927 1.00 85.44 86 GLY A N 1
ATOM 703 C CA . GLY A 1 86 ? 2.406 -14.066 -12.285 1.00 85.44 86 GLY A CA 1
ATOM 704 C C . GLY A 1 86 ? 3.643 -13.805 -13.142 1.00 85.44 86 GLY A C 1
ATOM 705 O O . GLY A 1 86 ? 4.279 -14.760 -13.575 1.00 85.44 86 GLY A O 1
ATOM 706 N N . GLU A 1 87 ? 4.018 -12.542 -13.364 1.00 87.12 87 GLU A N 1
ATOM 707 C CA . GLU A 1 87 ? 5.253 -12.230 -14.076 1.00 87.12 87 GLU A CA 1
ATOM 708 C C . GLU A 1 87 ? 6.473 -12.761 -13.304 1.00 87.12 87 GLU A C 1
ATOM 710 O O . GLU A 1 87 ? 6.677 -12.482 -12.115 1.00 87.12 87 GLU A O 1
ATOM 715 N N . THR A 1 88 ? 7.288 -13.574 -13.979 1.00 81.62 88 THR A N 1
ATOM 716 C CA . THR A 1 88 ? 8.479 -14.172 -13.378 1.00 81.62 88 THR A CA 1
ATOM 717 C C . THR A 1 88 ? 9.522 -13.091 -13.137 1.00 81.62 88 THR A C 1
ATOM 719 O O . THR A 1 88 ? 10.029 -12.483 -14.080 1.00 81.62 88 THR A O 1
ATOM 722 N N . LYS A 1 89 ? 9.885 -12.868 -11.870 1.00 85.00 89 LYS A N 1
ATOM 723 C CA . LYS A 1 89 ? 10.941 -11.913 -11.515 1.00 85.00 89 LYS A CA 1
ATOM 724 C C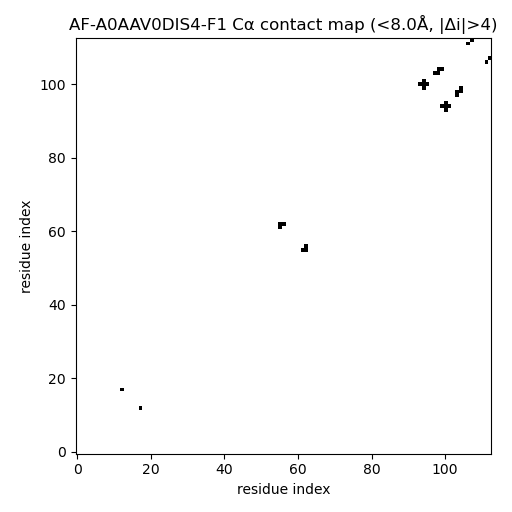 . LYS A 1 89 ? 12.253 -12.311 -12.191 1.00 85.00 89 LYS A C 1
ATOM 726 O O . LYS A 1 89 ? 12.673 -13.466 -12.108 1.00 85.00 89 LYS A O 1
ATOM 731 N N . ALA A 1 90 ? 12.922 -11.341 -12.814 1.00 83.81 90 ALA A N 1
ATOM 732 C CA . ALA A 1 90 ? 14.233 -11.555 -13.411 1.00 83.81 90 ALA A CA 1
ATOM 733 C C . ALA A 1 90 ? 15.225 -12.053 -12.343 1.00 83.81 90 ALA A C 1
ATOM 735 O O . ALA A 1 90 ? 15.551 -11.345 -11.389 1.00 83.81 90 ALA A O 1
ATOM 736 N N . GLN A 1 91 ? 15.682 -13.296 -12.491 1.00 85.88 91 GLN A N 1
ATOM 737 C CA . GLN A 1 91 ? 16.681 -13.888 -11.606 1.00 85.88 91 GLN A CA 1
ATOM 738 C C . GLN A 1 91 ? 18.039 -13.199 -11.781 1.00 85.88 91 GLN A C 1
ATOM 740 O O . GLN A 1 91 ? 18.438 -12.882 -12.905 1.00 85.88 91 GLN A O 1
ATOM 745 N N . LYS A 1 92 ? 18.766 -13.020 -10.670 1.00 88.19 92 LYS A N 1
ATOM 746 C CA . LYS A 1 92 ? 20.140 -12.503 -10.674 1.00 88.19 92 LYS A CA 1
ATOM 747 C C . LYS A 1 92 ? 21.042 -13.519 -11.375 1.00 88.19 92 LYS A C 1
ATOM 749 O O . LYS A 1 92 ? 21.279 -14.596 -10.838 1.00 88.19 92 LYS A O 1
ATOM 754 N N . ARG A 1 93 ? 21.525 -13.175 -12.567 1.00 92.00 93 ARG A N 1
ATOM 755 C CA . ARG A 1 93 ? 22.435 -14.004 -13.363 1.00 92.00 93 ARG A CA 1
ATOM 756 C C . ARG A 1 93 ? 23.644 -13.185 -13.790 1.00 92.00 93 ARG A C 1
ATOM 758 O O . ARG A 1 93 ? 23.526 -11.985 -14.023 1.00 92.00 93 ARG A O 1
ATOM 765 N N . PHE A 1 94 ? 24.791 -13.840 -13.904 1.00 93.12 94 PHE A N 1
ATOM 766 C CA . PHE A 1 94 ? 25.967 -13.255 -14.532 1.00 93.12 94 PHE A CA 1
ATOM 767 C C . PHE A 1 94 ? 26.083 -13.789 -15.958 1.00 93.12 94 PHE A C 1
ATOM 769 O O . PHE A 1 94 ? 25.953 -14.991 -16.183 1.00 93.12 94 PHE A O 1
ATOM 776 N N . ILE A 1 95 ? 26.303 -12.889 -16.916 1.00 94.62 95 ILE A N 1
ATOM 777 C CA . ILE A 1 95 ? 26.514 -13.231 -18.323 1.00 94.62 95 ILE A CA 1
ATOM 778 C C . ILE A 1 95 ? 27.904 -12.727 -18.699 1.00 94.62 95 ILE A C 1
ATOM 780 O O . ILE A 1 95 ? 28.171 -11.530 -18.595 1.00 94.62 95 ILE A O 1
ATOM 784 N N . ASN A 1 96 ? 28.769 -13.634 -19.152 1.00 95.69 96 ASN A N 1
ATOM 785 C CA . ASN A 1 96 ? 30.091 -13.297 -19.676 1.00 95.69 96 ASN A CA 1
ATOM 786 C C . ASN A 1 96 ? 29.982 -12.763 -21.120 1.00 95.69 96 ASN A C 1
ATOM 788 O O . ASN A 1 96 ? 30.383 -13.423 -22.073 1.00 95.69 96 ASN A O 1
ATOM 792 N N . ASP A 1 97 ? 29.334 -11.610 -21.279 1.00 95.62 97 ASP A N 1
ATOM 793 C CA . ASP A 1 97 ? 29.106 -10.916 -22.550 1.00 95.62 97 ASP A CA 1
ATOM 794 C C . ASP A 1 97 ? 28.946 -9.419 -22.246 1.00 95.62 97 ASP A C 1
ATOM 796 O O . ASP A 1 97 ? 28.148 -9.038 -21.388 1.00 95.62 97 ASP A O 1
ATOM 800 N N . THR A 1 98 ? 29.697 -8.554 -22.921 1.00 94.06 98 THR A N 1
ATOM 801 C CA . THR A 1 98 ? 29.712 -7.115 -22.623 1.00 94.06 98 THR A CA 1
ATOM 802 C C . THR A 1 98 ? 28.494 -6.358 -23.146 1.00 94.06 98 THR A C 1
ATOM 804 O O . THR A 1 98 ? 28.178 -5.303 -22.599 1.00 94.06 98 THR A O 1
ATOM 807 N N . ILE A 1 99 ? 27.784 -6.884 -24.150 1.00 93.25 99 ILE A N 1
ATOM 808 C CA . ILE A 1 99 ? 26.657 -6.197 -24.801 1.00 93.25 99 ILE A CA 1
ATOM 809 C C . ILE A 1 99 ? 25.301 -6.823 -24.460 1.00 93.25 99 ILE A C 1
ATOM 811 O O . ILE A 1 99 ? 24.282 -6.135 -24.453 1.00 93.25 99 ILE A O 1
ATOM 815 N N . ARG A 1 100 ? 25.260 -8.116 -24.117 1.00 93.38 100 ARG A N 1
ATOM 816 C C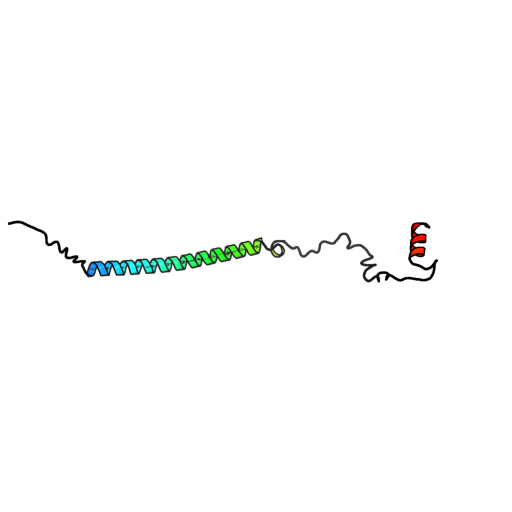A . ARG A 1 100 ? 24.006 -8.805 -23.746 1.00 93.38 100 ARG A CA 1
ATOM 817 C C . ARG A 1 100 ? 23.776 -8.912 -22.243 1.00 93.38 100 ARG A C 1
ATOM 819 O O . ARG A 1 100 ? 22.740 -9.432 -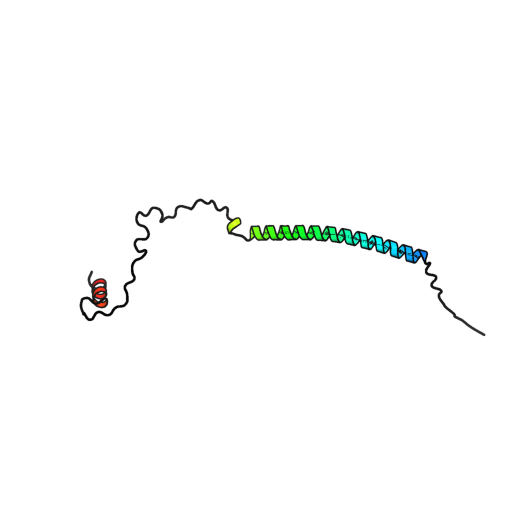21.825 1.00 93.38 100 ARG A O 1
ATOM 826 N N . ASN A 1 101 ? 24.716 -8.450 -21.423 1.00 94.38 101 ASN A N 1
ATOM 827 C CA . ASN A 1 101 ? 24.551 -8.411 -19.974 1.00 94.38 101 ASN A CA 1
ATOM 828 C C . ASN A 1 101 ? 23.401 -7.466 -19.571 1.00 94.38 101 ASN A C 1
ATOM 830 O O . ASN A 1 101 ? 23.152 -6.437 -20.204 1.00 94.38 101 ASN A O 1
ATOM 834 N N . ASP A 1 102 ? 22.724 -7.806 -18.474 1.00 93.50 102 ASP A N 1
ATOM 835 C CA . ASP A 1 102 ? 21.739 -6.966 -17.792 1.00 93.50 102 ASP A CA 1
ATOM 836 C C . ASP A 1 102 ? 22.253 -5.550 -17.523 1.00 93.50 102 ASP A C 1
ATOM 838 O O . ASP A 1 102 ? 21.478 -4.597 -17.610 1.00 93.50 102 ASP A O 1
ATOM 842 N N . PHE A 1 103 ? 23.548 -5.394 -17.229 1.00 93.94 103 PHE A N 1
ATOM 843 C CA . PHE A 1 103 ? 24.158 -4.073 -17.083 1.00 93.94 103 PHE A CA 1
ATOM 844 C C . PHE A 1 103 ? 24.054 -3.253 -18.373 1.00 93.94 103 PHE A C 1
ATOM 846 O O . PHE A 1 103 ? 23.552 -2.132 -18.337 1.00 93.94 103 PHE A O 1
ATOM 853 N N . HIS A 1 104 ? 24.475 -3.815 -19.508 1.00 94.81 104 HIS A N 1
ATOM 854 C CA . HIS A 1 104 ? 24.482 -3.100 -20.782 1.00 94.81 104 HIS A CA 1
ATOM 855 C C . HIS A 1 104 ? 23.060 -2.779 -21.256 1.00 94.81 104 HIS A C 1
ATOM 857 O O . HIS A 1 104 ? 22.783 -1.646 -21.642 1.00 94.81 104 HIS A O 1
ATOM 863 N N . ARG A 1 105 ? 22.118 -3.724 -21.109 1.00 93.69 105 ARG A N 1
ATOM 864 C CA . ARG A 1 105 ? 20.690 -3.482 -21.379 1.00 93.69 105 ARG A CA 1
ATOM 865 C C . ARG A 1 105 ? 20.134 -2.307 -20.569 1.00 93.69 105 ARG A C 1
ATOM 867 O O . ARG A 1 105 ? 19.474 -1.436 -21.128 1.00 93.69 105 ARG A O 1
ATOM 874 N N . LYS A 1 106 ? 20.416 -2.261 -19.261 1.00 94.06 106 LYS A N 1
ATOM 875 C CA . LYS A 1 106 ? 19.991 -1.160 -18.377 1.00 94.06 106 LYS A CA 1
ATOM 876 C C . LYS A 1 106 ? 20.691 0.157 -18.703 1.00 94.06 106 LYS A C 1
ATOM 878 O O . LYS A 1 106 ? 20.067 1.207 -18.598 1.00 94.06 106 LYS A O 1
ATOM 883 N N . PHE A 1 107 ? 21.968 0.105 -19.080 1.00 95.62 107 PHE A N 1
ATOM 884 C CA . PHE A 1 107 ? 22.737 1.275 -19.490 1.00 95.62 107 PHE A CA 1
ATOM 885 C C . PHE A 1 107 ? 22.124 1.919 -20.737 1.00 95.62 107 PHE A C 1
ATOM 887 O O . PHE A 1 107 ? 21.814 3.107 -20.705 1.00 95.62 107 PHE A O 1
ATOM 894 N N . LEU A 1 108 ? 21.860 1.132 -21.785 1.00 96.06 108 LEU A N 1
ATOM 895 C CA . LEU A 1 108 ? 21.208 1.630 -22.996 1.00 96.06 108 LEU A CA 1
ATOM 896 C C . LEU A 1 108 ? 19.834 2.219 -22.678 1.00 96.06 108 LEU A C 1
ATOM 898 O O . LEU A 1 108 ? 19.615 3.378 -22.982 1.00 96.06 108 LEU A O 1
ATOM 902 N N . HIS A 1 109 ? 18.968 1.503 -21.952 1.00 94.50 109 HIS A N 1
ATOM 903 C CA . HIS A 1 109 ? 17.646 2.019 -21.560 1.00 94.50 109 HIS A CA 1
ATOM 904 C C . HIS A 1 109 ? 17.684 3.349 -20.791 1.00 94.50 109 HIS A C 1
ATOM 906 O O . HIS A 1 109 ? 16.717 4.109 -20.825 1.00 94.50 109 HIS A O 1
ATOM 912 N N . LYS A 1 110 ? 18.760 3.598 -20.033 1.00 95.88 110 LYS A N 1
ATOM 913 C CA . LYS A 1 110 ? 18.909 4.798 -19.204 1.00 95.88 110 LYS A CA 1
ATOM 914 C C . LYS A 1 110 ? 19.485 5.983 -19.977 1.00 95.88 110 LYS A C 1
ATOM 916 O O . LYS A 1 110 ? 19.090 7.113 -19.705 1.00 95.88 110 LYS A O 1
ATOM 921 N N . TYR A 1 111 ? 20.440 5.740 -20.872 1.00 96.12 111 TYR A N 1
ATOM 922 C CA . TYR A 1 111 ? 21.233 6.795 -21.515 1.00 96.12 111 TYR A CA 1
ATOM 923 C C . TYR A 1 111 ? 20.953 6.963 -23.010 1.00 96.12 111 TYR A C 1
ATOM 925 O O . TYR A 1 111 ? 21.359 7.965 -23.592 1.00 96.12 111 TYR A O 1
ATOM 933 N N . MET A 1 112 ? 20.260 6.011 -23.628 1.00 88.94 112 MET A N 1
ATOM 934 C CA . MET A 1 112 ? 19.856 6.044 -25.029 1.00 88.94 112 MET A CA 1
ATOM 935 C C . MET A 1 112 ? 18.334 5.879 -25.064 1.00 88.94 112 MET A C 1
ATOM 937 O O . MET A 1 112 ? 17.805 4.866 -24.607 1.00 88.94 112 MET A O 1
ATOM 941 N N . LYS A 1 113 ? 17.630 6.908 -25.535 1.00 71.56 113 LYS A N 1
ATOM 942 C CA . LYS A 1 113 ? 16.172 6.895 -25.675 1.00 71.56 113 LYS A CA 1
ATOM 943 C C . LYS A 1 113 ? 15.787 6.668 -27.125 1.00 71.56 113 LYS A C 1
ATOM 945 O O . LYS A 1 113 ? 16.433 7.306 -27.984 1.00 71.56 113 LYS A O 1
#

Foldseek 3Di:
DDDDDDPPPPPPVPPVVVVVVVVVVVVVVVVVVVVVVVVVVVVVVVVVVVVVVCVCVVDPVNPPPPPVPPPQDPCNPDPDPPPCPPPDPDDDDDDPDPCPDPVNVVVCVVPPD

Nearest PDB structures (foldseek):
  8xi2-assembly1_P  TM=6.007E-01  e=2.884E-04  Chlamydomonas reinhardtii
  6j6g-assembly1_S  TM=5.618E-01  e=6.002E-01  Saccharomyces cerevisiae S288C
  5gm6-assembly1_S  TM=4.594E-01  e=6.446E-01  Saccharomyces cerevisiae S288C

Organism: NCBI:txid186058

Solvent-accessible surface area (backbone atoms only — not comparable to full-atom values): 7397 Å² total; per-residue (Å²): 135,88,79,88,79,90,78,79,77,76,78,78,70,55,68,69,60,58,51,52,52,53,53,51,52,50,51,54,52,50,54,51,50,55,52,47,54,56,48,52,55,50,51,51,51,52,52,52,51,49,51,51,53,49,54,53,72,70,33,71,83,73,64,44,89,71,66,86,67,77,73,83,52,94,68,69,83,51,93,78,71,71,86,69,72,82,66,78,75,85,72,95,75,89,59,102,45,84,71,80,17,71,66,38,52,51,48,42,68,73,78,49,132

Secondary structure (DSSP, 8-state):
--------------HHHHHHHHHHHHHHHHHHHHHHHHHHHHHHHHHHHHHHHHHHHH-HHHHS------PPPTTTT-S---TTTTPPP------S-TTTSHHHHHHHHHH--